Protein AF-A0A5U0Q504-F1 (afdb_monomer_lite)

Secondary structure (DSSP, 8-state):
--------------------------HHHHHH-TTTHHHHHHHHTT----THHHH--EEPPPEEEEETTEEEEE--EE-TT---

pLDDT: mean 85.58, std 17.18, range [42.12, 98.38]

Structure (mmCIF, N/CA/C/O backbone):
data_AF-A0A5U0Q504-F1
#
_entry.id   AF-A0A5U0Q504-F1
#
loop_
_atom_site.group_PDB
_atom_site.id
_atom_site.type_symbol
_atom_site.label_atom_id
_atom_site.label_alt_id
_atom_site.label_comp_id
_atom_site.label_asym_id
_atom_site.label_entity_id
_atom_site.label_seq_id
_atom_site.pdbx_PDB_ins_code
_atom_site.Cartn_x
_atom_site.Cartn_y
_atom_site.Cartn_z
_atom_site.occupancy
_atom_site.B_iso_or_equiv
_atom_site.auth_seq_id
_atom_site.auth_comp_id
_atom_site.auth_asym_id
_atom_site.auth_atom_id
_atom_site.pdbx_PDB_model_num
ATOM 1 N N . MET A 1 1 ? -57.144 47.457 -17.592 1.00 42.12 1 MET A N 1
ATOM 2 C CA . MET A 1 1 ? -55.928 48.155 -18.084 1.00 42.12 1 MET A CA 1
ATOM 3 C C . MET A 1 1 ? -55.156 48.580 -16.839 1.00 42.12 1 MET A C 1
ATOM 5 O O . MET A 1 1 ? -55.766 49.228 -16.014 1.00 42.12 1 MET A O 1
ATOM 9 N N . LYS A 1 2 ? -53.916 48.194 -16.537 1.00 43.03 2 LYS A N 1
ATOM 10 C CA . LYS A 1 2 ? -52.728 47.907 -17.346 1.00 43.03 2 LYS A CA 1
ATOM 11 C C . LYS A 1 2 ? -51.969 46.722 -16.730 1.00 43.03 2 LYS A C 1
ATOM 13 O O . LYS A 1 2 ? -51.998 46.511 -15.524 1.00 43.03 2 LYS A O 1
ATOM 18 N N . ARG A 1 3 ? -51.343 45.946 -17.610 1.00 53.88 3 ARG A N 1
ATOM 19 C CA . ARG A 1 3 ? -50.511 44.777 -17.329 1.00 53.88 3 ARG A CA 1
ATOM 20 C C . ARG A 1 3 ? -49.119 45.243 -16.915 1.00 53.88 3 ARG A C 1
ATOM 22 O O . ARG A 1 3 ? -48.511 45.985 -17.678 1.00 53.88 3 ARG A O 1
ATOM 29 N N . THR A 1 4 ? -48.591 44.732 -15.815 1.00 54.09 4 THR A N 1
ATOM 30 C CA . THR A 1 4 ? -47.140 44.658 -15.597 1.00 54.09 4 THR A CA 1
ATOM 31 C C . THR A 1 4 ? -46.852 43.334 -14.913 1.00 54.09 4 THR A C 1
ATOM 33 O O . THR A 1 4 ? -47.028 43.182 -13.708 1.00 54.09 4 THR A O 1
ATOM 36 N N . LEU A 1 5 ? -46.514 42.347 -15.741 1.00 56.59 5 LEU A N 1
ATOM 37 C CA . LEU A 1 5 ? -46.100 41.013 -15.339 1.00 56.59 5 LEU A CA 1
ATOM 38 C C . LEU A 1 5 ? -44.584 41.084 -15.120 1.00 56.59 5 LEU A C 1
ATOM 40 O O . LEU A 1 5 ? -43.821 41.131 -16.083 1.00 56.59 5 LEU A O 1
ATOM 44 N N . THR A 1 6 ? -44.148 41.184 -13.869 1.00 57.97 6 THR A N 1
ATOM 45 C CA . THR A 1 6 ? -42.722 41.182 -13.525 1.00 57.97 6 THR A CA 1
ATOM 46 C C . THR A 1 6 ? -42.212 39.747 -13.629 1.00 57.97 6 THR A C 1
ATOM 48 O O . THR A 1 6 ? -42.389 38.948 -12.713 1.00 57.97 6 THR A O 1
ATOM 51 N N . ALA A 1 7 ? -41.631 39.390 -14.775 1.00 58.19 7 ALA A N 1
ATOM 52 C CA . ALA A 1 7 ? -40.960 38.110 -14.962 1.00 58.19 7 ALA A CA 1
ATOM 53 C C . ALA A 1 7 ? -39.616 38.138 -14.220 1.00 58.19 7 ALA A C 1
ATOM 55 O O . ALA A 1 7 ? -38.615 38.637 -14.733 1.00 58.19 7 ALA A O 1
ATOM 56 N N . LEU A 1 8 ? -39.607 37.632 -12.987 1.00 59.28 8 LEU A N 1
ATOM 57 C CA . LEU A 1 8 ? -38.388 37.382 -12.228 1.00 59.28 8 LEU A CA 1
ATOM 58 C C . LEU A 1 8 ? -37.705 36.144 -12.837 1.00 59.28 8 LEU A C 1
ATOM 60 O O . LEU A 1 8 ? -38.017 35.008 -12.485 1.00 59.28 8 LEU A O 1
ATOM 64 N N . PHE A 1 9 ? -36.815 36.360 -13.806 1.00 59.00 9 PHE A N 1
ATOM 65 C CA . PHE A 1 9 ? -35.912 35.327 -14.313 1.00 59.00 9 PHE A CA 1
ATOM 66 C C . PHE A 1 9 ? -34.914 34.973 -13.203 1.00 59.00 9 PHE A C 1
ATOM 68 O O . PHE A 1 9 ? -33.886 35.625 -13.034 1.00 59.00 9 PHE A O 1
ATOM 75 N N . PHE A 1 10 ? -35.247 33.959 -12.405 1.00 60.03 10 PHE A N 1
ATOM 76 C CA . PHE A 1 10 ? -34.316 33.354 -11.463 1.00 60.03 10 PHE A CA 1
ATOM 77 C C . PHE A 1 10 ? -33.370 32.459 -12.268 1.00 60.03 10 PHE A C 1
ATOM 79 O O . PHE A 1 10 ? -33.670 31.300 -12.551 1.00 60.03 10 PHE A O 1
ATOM 86 N N . SER A 1 11 ? -32.262 33.038 -12.727 1.00 61.59 11 SER A N 1
ATOM 87 C CA . SER A 1 11 ? -31.178 32.310 -13.380 1.00 61.59 11 SER A CA 1
ATOM 88 C C . SER A 1 11 ? -30.640 31.261 -12.410 1.00 61.59 11 SER A C 1
ATOM 90 O O . SER A 1 11 ? -29.937 31.584 -11.453 1.00 61.59 11 SER A O 1
ATOM 92 N N . LEU A 1 12 ? -31.007 30.001 -12.640 1.00 63.91 12 LEU A N 1
ATOM 93 C CA . LEU A 1 12 ? -30.502 28.846 -11.910 1.00 63.91 12 LEU A CA 1
ATOM 94 C C . LEU A 1 12 ? -29.056 28.588 -12.359 1.00 63.91 12 LEU A C 1
ATOM 96 O O . LEU A 1 12 ? -28.791 27.749 -13.216 1.00 63.91 12 LEU A O 1
ATOM 100 N N . SER A 1 13 ? -28.120 29.374 -11.829 1.00 63.91 13 SER A N 1
ATOM 101 C CA . SER A 1 13 ? -26.687 29.160 -12.016 1.00 63.91 13 SER A CA 1
ATOM 102 C C . SER A 1 13 ? -26.318 27.818 -11.388 1.00 63.91 13 SER A C 1
ATOM 104 O O . SER A 1 13 ? -26.474 27.625 -10.183 1.00 63.91 13 SER A O 1
ATOM 106 N N . GLY A 1 14 ? -25.903 26.876 -12.237 1.00 61.06 14 GLY A N 1
ATOM 107 C CA . GLY A 1 14 ? -25.660 25.484 -11.882 1.00 61.06 14 GLY A CA 1
ATOM 108 C C . GLY A 1 14 ? -24.710 25.319 -10.698 1.00 61.06 14 GLY A C 1
ATOM 109 O O . GLY A 1 14 ? -23.678 25.983 -10.606 1.00 61.06 14 GLY A O 1
ATOM 110 N N . LEU A 1 15 ? -25.060 24.392 -9.807 1.00 63.00 15 LEU A N 1
ATOM 111 C CA . LEU A 1 15 ? -24.160 23.866 -8.789 1.00 63.00 15 LEU A CA 1
ATOM 112 C C . LEU A 1 15 ? -22.982 23.204 -9.514 1.00 63.00 15 LEU A C 1
ATOM 114 O O . LEU A 1 15 ? -23.097 22.081 -10.001 1.00 63.00 15 LEU A O 1
ATOM 118 N N . ALA A 1 16 ? -21.860 23.911 -9.628 1.00 63.16 16 ALA A N 1
ATOM 119 C CA . ALA A 1 16 ? -20.608 23.312 -10.054 1.00 63.16 16 ALA A CA 1
ATOM 120 C C . ALA A 1 16 ? -20.167 22.341 -8.951 1.00 63.16 16 ALA A C 1
ATOM 122 O O . ALA A 1 16 ? -19.592 22.747 -7.943 1.00 63.16 16 ALA A O 1
ATOM 123 N N . THR A 1 17 ? -20.482 21.056 -9.106 1.00 65.12 17 THR A N 1
ATOM 124 C CA . THR A 1 17 ? -19.895 20.008 -8.274 1.00 65.12 17 THR A CA 1
ATOM 125 C C . THR A 1 17 ? -18.420 19.921 -8.641 1.00 65.12 17 THR A C 1
ATOM 127 O O . THR A 1 17 ? -18.061 19.334 -9.663 1.00 65.12 17 THR A O 1
ATOM 130 N N . SER A 1 18 ? -17.555 20.540 -7.842 1.00 61.84 18 SER A N 1
ATOM 131 C CA . SER A 1 18 ? -16.123 20.296 -7.916 1.00 61.84 18 SER A CA 1
ATOM 132 C C . SER A 1 18 ? -15.877 18.830 -7.562 1.00 61.84 18 SER A C 1
ATOM 134 O O . SER A 1 18 ? -15.973 18.415 -6.408 1.00 61.84 18 SER A O 1
ATOM 136 N N . ALA A 1 19 ? -15.588 18.020 -8.578 1.00 63.53 19 ALA A N 1
ATOM 137 C CA . ALA A 1 19 ? -15.022 16.698 -8.378 1.00 63.53 19 ALA A CA 1
ATOM 138 C C . ALA A 1 19 ? -13.575 16.891 -7.913 1.00 63.53 19 ALA A C 1
ATOM 140 O O . ALA A 1 19 ? -12.648 16.952 -8.717 1.00 63.53 19 ALA A O 1
ATOM 141 N N . TYR A 1 20 ? -13.380 17.066 -6.608 1.00 54.16 20 TYR A N 1
ATOM 142 C CA . TYR A 1 20 ? -12.050 16.957 -6.032 1.00 54.16 20 TYR A CA 1
ATOM 143 C C . TYR A 1 20 ? -11.612 15.507 -6.207 1.00 54.16 20 TYR A C 1
ATOM 145 O O . TYR A 1 20 ? -12.224 14.603 -5.634 1.00 54.16 20 TYR A O 1
ATOM 153 N N . ALA A 1 21 ? -10.565 15.286 -7.003 1.00 57.69 21 ALA A N 1
ATOM 154 C CA . ALA A 1 21 ? -9.778 14.073 -6.892 1.00 57.69 21 ALA A CA 1
ATOM 155 C C . ALA A 1 21 ? -9.262 14.049 -5.450 1.00 57.69 21 ALA A C 1
ATOM 157 O O . ALA A 1 21 ? -8.365 14.810 -5.087 1.00 57.69 21 ALA A O 1
ATOM 158 N N . GLN A 1 22 ? -9.936 13.277 -4.595 1.00 55.97 22 GLN A N 1
ATOM 159 C CA . GLN A 1 22 ? -9.435 12.979 -3.262 1.00 55.97 22 GLN A CA 1
ATOM 160 C C . GLN A 1 22 ? -8.027 12.439 -3.450 1.00 55.97 22 GLN A C 1
ATOM 162 O O . GLN A 1 22 ? -7.783 11.707 -4.407 1.00 55.97 22 GLN A O 1
ATOM 167 N N . ASP A 1 23 ? -7.115 12.844 -2.577 1.00 64.31 23 ASP A N 1
ATOM 168 C CA . ASP A 1 23 ? -5.733 12.401 -2.611 1.00 64.31 23 ASP A CA 1
ATOM 169 C C . ASP A 1 23 ? -5.724 10.878 -2.405 1.00 64.31 23 ASP A C 1
ATOM 171 O O . ASP A 1 23 ? -5.755 10.378 -1.281 1.00 64.31 23 ASP A O 1
ATOM 175 N N . GLU A 1 24 ? -5.843 10.132 -3.504 1.00 80.56 24 GLU A N 1
ATOM 176 C CA . GLU A 1 24 ? -6.280 8.743 -3.446 1.00 80.56 24 GLU A CA 1
ATOM 177 C C . GLU A 1 24 ? -5.167 7.912 -2.822 1.00 80.56 24 GLU A C 1
ATOM 179 O O . GLU A 1 24 ? -3.986 8.084 -3.150 1.00 80.56 24 GLU A O 1
ATOM 184 N N . LEU A 1 25 ? -5.529 7.070 -1.853 1.00 93.00 25 LEU A N 1
ATOM 185 C CA . LEU A 1 25 ? -4.579 6.183 -1.207 1.00 93.00 25 LEU A CA 1
ATOM 186 C C . LEU A 1 25 ? -4.167 5.105 -2.207 1.00 93.00 25 LEU A C 1
ATOM 188 O O . LEU A 1 25 ? -5.018 4.419 -2.762 1.00 93.00 25 LEU A O 1
ATOM 192 N N . THR A 1 26 ? -2.865 4.931 -2.394 1.00 96.06 26 THR A N 1
ATOM 193 C CA . THR A 1 26 ? -2.290 3.910 -3.273 1.00 96.06 26 THR A CA 1
ATOM 194 C C . THR A 1 26 ? -1.348 3.008 -2.485 1.00 96.06 26 THR A C 1
ATOM 196 O O . THR A 1 26 ? -0.934 3.329 -1.365 1.00 96.06 26 THR A O 1
ATOM 199 N N . ILE A 1 27 ? -0.980 1.869 -3.073 1.00 97.31 27 ILE A N 1
ATOM 200 C CA . ILE A 1 27 ? -0.035 0.928 -2.454 1.00 97.31 27 ILE A CA 1
ATOM 201 C C . ILE A 1 27 ? 1.334 1.598 -2.243 1.00 97.31 27 ILE A C 1
ATOM 203 O O . ILE A 1 27 ? 1.926 1.469 -1.171 1.00 97.31 27 ILE A O 1
ATOM 207 N N . SER A 1 28 ? 1.810 2.382 -3.216 1.00 97.12 28 SER A N 1
ATOM 208 C CA . SER A 1 28 ? 3.079 3.113 -3.102 1.00 97.12 28 SER A CA 1
ATOM 209 C C . SER A 1 28 ? 3.043 4.181 -2.005 1.00 97.12 28 SER A C 1
ATOM 211 O O . SER A 1 28 ? 4.011 4.318 -1.256 1.00 97.12 28 SER A O 1
ATOM 213 N N . LYS A 1 29 ? 1.912 4.881 -1.826 1.00 96.56 29 LYS A N 1
ATOM 214 C CA . LYS A 1 29 ? 1.724 5.839 -0.723 1.00 96.56 29 LYS A CA 1
ATOM 215 C C . LYS A 1 29 ? 1.777 5.162 0.651 1.00 96.56 29 LYS A C 1
ATOM 217 O O . LYS A 1 29 ? 2.373 5.730 1.563 1.00 96.56 29 LYS A O 1
ATOM 222 N N . LEU A 1 30 ? 1.240 3.946 0.802 1.00 97.38 30 LEU A N 1
ATOM 223 C CA . LEU A 1 30 ? 1.381 3.163 2.042 1.00 97.38 30 LEU A CA 1
ATOM 224 C C . LEU A 1 30 ? 2.839 2.774 2.331 1.00 97.38 30 LEU A C 1
ATOM 226 O O . LEU A 1 30 ? 3.255 2.728 3.486 1.00 97.38 30 LEU A O 1
ATOM 230 N N . ALA A 1 31 ? 3.633 2.511 1.292 1.00 97.19 31 ALA A N 1
ATOM 231 C CA . ALA A 1 31 ? 5.027 2.104 1.448 1.00 97.19 31 ALA A CA 1
ATOM 232 C C . ALA A 1 31 ? 5.947 3.228 1.957 1.00 97.19 31 ALA A C 1
ATOM 234 O O . ALA A 1 31 ? 6.989 2.949 2.555 1.00 97.19 31 ALA A O 1
ATOM 235 N N . VAL A 1 32 ? 5.589 4.493 1.716 1.00 95.62 32 VAL A N 1
ATOM 236 C CA . VAL A 1 32 ? 6.405 5.662 2.093 1.00 95.62 32 VAL A CA 1
ATOM 237 C C . VAL A 1 32 ? 5.754 6.554 3.149 1.00 95.62 32 VAL A C 1
ATOM 239 O O . VAL A 1 32 ? 6.435 7.410 3.711 1.00 95.62 32 VAL A O 1
ATOM 242 N N . GLY A 1 33 ? 4.465 6.357 3.435 1.00 96.50 33 GLY A N 1
ATOM 243 C CA . GLY A 1 33 ? 3.709 7.154 4.393 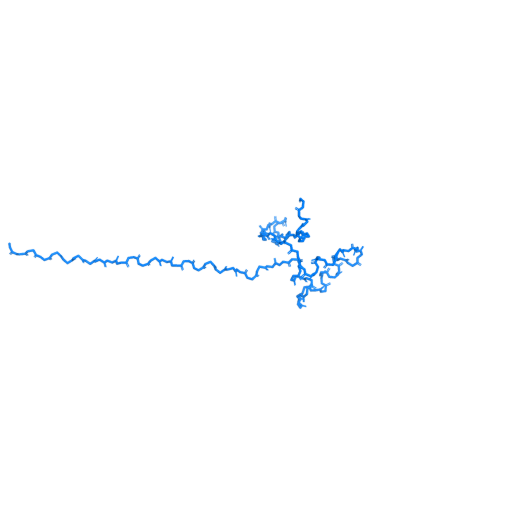1.00 96.50 33 GLY A CA 1
ATOM 244 C C . GLY A 1 33 ? 4.269 7.040 5.809 1.00 96.50 33 GLY A C 1
ATOM 245 O O . GLY A 1 33 ? 4.586 5.947 6.278 1.00 96.50 33 GLY A O 1
ATOM 246 N N . GLN A 1 34 ? 4.365 8.175 6.504 1.00 97.00 34 GLN A N 1
ATOM 247 C CA . GLN A 1 34 ? 4.974 8.257 7.835 1.00 97.00 34 GLN A CA 1
ATOM 248 C C . GLN A 1 34 ? 4.327 7.292 8.842 1.00 97.00 34 GLN A C 1
ATOM 250 O O . GLN A 1 34 ? 5.041 6.629 9.590 1.00 97.00 34 GLN A O 1
ATOM 255 N N . ASP A 1 35 ? 3.001 7.149 8.779 1.00 96.75 35 ASP A N 1
ATOM 256 C CA . ASP A 1 35 ? 2.217 6.329 9.711 1.00 96.75 35 ASP A CA 1
ATOM 257 C C . ASP A 1 35 ? 1.967 4.891 9.221 1.00 96.75 35 ASP A C 1
ATOM 259 O O . ASP A 1 35 ? 1.318 4.112 9.911 1.00 96.75 35 ASP A O 1
ATOM 263 N N . THR A 1 36 ? 2.411 4.538 8.009 1.00 97.69 36 THR A N 1
ATOM 264 C CA . THR A 1 36 ? 2.038 3.265 7.349 1.00 97.69 36 THR A CA 1
ATOM 265 C C . THR A 1 36 ? 3.225 2.457 6.839 1.00 97.69 36 THR A C 1
ATOM 267 O O . THR A 1 36 ? 3.121 1.238 6.685 1.00 97.69 36 THR A O 1
ATOM 270 N N . LYS A 1 37 ? 4.383 3.095 6.640 1.00 97.69 37 LYS A N 1
ATOM 271 C CA . LYS A 1 37 ? 5.598 2.457 6.127 1.00 97.69 37 LYS A CA 1
ATOM 272 C C . LYS A 1 37 ? 6.043 1.257 6.962 1.00 97.69 37 LYS A C 1
ATOM 274 O O . LYS A 1 37 ? 6.470 0.255 6.391 1.00 97.69 37 LYS A O 1
ATOM 279 N N . ALA A 1 38 ? 5.966 1.332 8.292 1.00 98.25 38 ALA A N 1
ATOM 280 C CA . ALA A 1 38 ? 6.421 0.240 9.153 1.00 98.25 38 ALA A CA 1
ATOM 281 C C . ALA A 1 38 ? 5.535 -1.010 8.998 1.00 98.25 38 ALA A C 1
ATOM 283 O O . ALA A 1 38 ? 6.030 -2.134 8.928 1.00 98.25 38 ALA A O 1
ATOM 284 N N . GLU A 1 39 ? 4.223 -0.824 8.894 1.00 98.38 39 GLU A N 1
ATOM 285 C CA . GLU A 1 39 ? 3.224 -1.874 8.695 1.00 98.38 39 GLU A CA 1
ATOM 286 C C . GLU A 1 39 ? 3.337 -2.470 7.294 1.00 98.38 39 GLU A C 1
ATOM 288 O O . GLU A 1 39 ? 3.316 -3.693 7.145 1.00 98.38 39 GLU A O 1
ATOM 293 N N . PHE A 1 40 ? 3.548 -1.625 6.281 1.00 98.00 40 PHE A N 1
ATOM 294 C CA . PHE A 1 40 ? 3.827 -2.071 4.921 1.00 98.00 40 PHE A CA 1
ATOM 295 C C . PHE A 1 40 ? 5.083 -2.953 4.875 1.00 98.00 40 PHE A C 1
ATOM 297 O O . PHE A 1 40 ? 5.049 -4.052 4.327 1.00 98.00 40 PHE A O 1
ATOM 304 N N . GLN A 1 41 ? 6.171 -2.530 5.526 1.00 97.12 41 GLN A N 1
ATOM 305 C CA . GLN A 1 41 ? 7.402 -3.320 5.611 1.00 97.12 41 GLN A CA 1
ATOM 306 C C . GLN A 1 41 ? 7.187 -4.672 6.300 1.00 97.12 41 GLN A C 1
ATOM 308 O O . GLN A 1 41 ? 7.712 -5.677 5.826 1.00 97.12 41 GLN A O 1
ATOM 313 N N . LYS A 1 42 ? 6.390 -4.733 7.378 1.00 98.12 42 LYS A N 1
ATOM 314 C CA . LYS A 1 42 ? 6.034 -6.004 8.038 1.00 98.12 42 LYS A CA 1
ATOM 315 C C . LYS A 1 42 ? 5.258 -6.928 7.097 1.00 98.12 42 LYS A C 1
ATOM 317 O O . LYS A 1 42 ? 5.547 -8.120 7.049 1.00 98.12 42 LYS A O 1
ATOM 322 N N . MET A 1 43 ? 4.304 -6.384 6.337 1.00 97.38 43 MET A N 1
ATOM 323 C CA . MET A 1 43 ? 3.502 -7.137 5.365 1.00 97.38 43 MET A CA 1
ATOM 324 C C . MET A 1 43 ? 4.372 -7.771 4.270 1.00 97.38 43 MET A C 1
ATOM 326 O O . MET A 1 43 ? 4.097 -8.890 3.839 1.00 97.38 43 MET A O 1
ATOM 330 N N . THR A 1 44 ? 5.430 -7.084 3.832 1.00 96.75 44 THR A N 1
ATOM 331 C CA . THR A 1 44 ? 6.254 -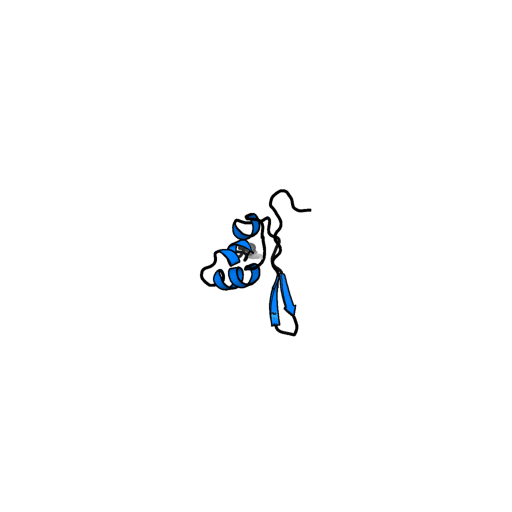7.507 2.688 1.00 96.75 44 THR A CA 1
ATOM 332 C C . THR A 1 44 ? 7.612 -8.098 3.068 1.00 96.75 44 THR A C 1
ATOM 334 O O . THR A 1 44 ? 8.380 -8.439 2.174 1.00 96.75 44 THR A O 1
ATOM 337 N N . ALA A 1 45 ? 7.935 -8.224 4.360 1.00 95.00 45 ALA A N 1
ATOM 338 C CA . ALA A 1 45 ? 9.293 -8.494 4.856 1.00 95.00 45 ALA A CA 1
ATOM 339 C C . ALA A 1 45 ? 9.982 -9.724 4.236 1.00 95.00 45 ALA A C 1
ATOM 341 O O . ALA A 1 45 ? 11.194 -9.723 4.054 1.00 95.00 45 ALA A O 1
ATOM 342 N N . ASN A 1 46 ? 9.211 -10.756 3.893 1.00 95.00 46 ASN A N 1
ATOM 343 C CA . ASN A 1 46 ? 9.724 -12.020 3.355 1.00 95.00 46 ASN A CA 1
ATOM 344 C C . ASN A 1 46 ? 9.377 -12.222 1.871 1.00 95.00 46 ASN A C 1
ATOM 346 O O . ASN A 1 46 ? 9.363 -13.351 1.387 1.00 95.00 46 ASN A O 1
ATOM 350 N N . GLN A 1 47 ? 9.047 -11.143 1.159 1.00 95.25 47 GLN A N 1
ATOM 351 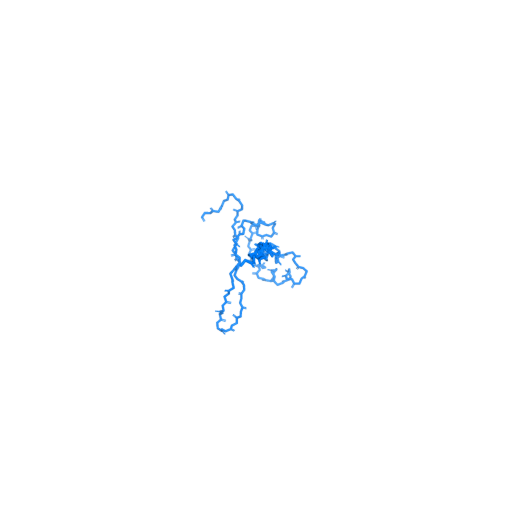C CA . GLN A 1 47 ? 8.649 -11.179 -0.244 1.00 95.25 47 GLN A CA 1
ATOM 352 C C . GLN A 1 47 ? 9.697 -10.485 -1.117 1.00 95.25 47 GLN A C 1
ATOM 354 O O . GLN A 1 47 ? 10.098 -9.354 -0.845 1.00 95.25 47 GLN A O 1
ATOM 359 N N . HIS A 1 48 ? 10.095 -11.128 -2.216 1.00 94.06 48 HIS A N 1
ATOM 360 C CA . HIS A 1 48 ? 10.928 -10.499 -3.246 1.00 94.06 48 HIS A CA 1
ATOM 361 C C . HIS A 1 48 ? 10.048 -9.690 -4.200 1.00 94.06 48 HIS A C 1
ATOM 363 O O . HIS A 1 48 ? 9.758 -10.104 -5.321 1.00 94.06 48 HIS A O 1
ATOM 369 N N . LEU A 1 49 ? 9.567 -8.549 -3.713 1.00 95.94 49 LEU A N 1
ATOM 370 C CA . LEU A 1 49 ? 8.673 -7.681 -4.467 1.00 95.94 49 LEU A CA 1
ATOM 371 C C . LEU A 1 49 ? 9.436 -6.838 -5.501 1.00 95.94 49 LEU A C 1
ATOM 373 O O . LEU A 1 49 ? 10.477 -6.264 -5.174 1.00 95.94 49 LEU A O 1
ATOM 377 N N . PRO A 1 50 ? 8.921 -6.712 -6.738 1.00 96.81 50 PRO A N 1
ATOM 378 C CA . PRO A 1 50 ? 9.458 -5.772 -7.711 1.00 96.81 50 PRO A CA 1
ATOM 379 C C . PRO A 1 50 ? 9.450 -4.326 -7.204 1.00 96.81 50 PRO A C 1
ATOM 381 O O . PRO A 1 50 ? 8.524 -3.890 -6.521 1.00 96.81 50 PRO A O 1
ATOM 384 N N . LEU A 1 51 ? 10.445 -3.549 -7.633 1.00 96.19 51 LEU A N 1
ATOM 385 C CA . LEU A 1 51 ? 10.648 -2.168 -7.189 1.00 96.19 51 LEU A CA 1
ATOM 386 C C . LEU A 1 51 ? 9.458 -1.234 -7.493 1.00 96.19 51 LEU A C 1
ATOM 388 O O . LEU A 1 51 ? 9.188 -0.308 -6.728 1.00 96.19 51 LEU A O 1
ATOM 392 N N . TRP A 1 52 ? 8.710 -1.501 -8.571 1.00 97.25 52 TRP A N 1
ATOM 393 C CA . TRP A 1 52 ? 7.553 -0.689 -8.966 1.00 97.25 52 TRP A CA 1
ATOM 394 C C . TRP A 1 52 ? 6.451 -0.654 -7.894 1.00 97.25 52 TRP A C 1
ATOM 396 O O . TRP A 1 52 ? 5.717 0.325 -7.818 1.00 97.25 52 TRP A O 1
ATOM 406 N N . ILE A 1 53 ? 6.374 -1.657 -7.009 1.00 96.75 53 ILE A N 1
ATOM 407 C CA . ILE A 1 53 ? 5.358 -1.709 -5.945 1.00 96.75 53 ILE A CA 1
ATOM 408 C C . ILE A 1 53 ? 5.499 -0.530 -4.971 1.00 96.75 53 ILE A C 1
ATOM 410 O O . ILE A 1 53 ? 4.494 0.016 -4.518 1.00 96.75 53 ILE A O 1
ATOM 414 N N . THR A 1 54 ? 6.727 -0.108 -4.655 1.00 96.19 54 THR A N 1
ATOM 415 C CA . THR A 1 54 ? 6.969 1.022 -3.742 1.00 96.19 54 THR A CA 1
ATOM 416 C C . THR A 1 54 ? 7.226 2.335 -4.474 1.00 96.19 54 THR A C 1
ATOM 418 O O . THR A 1 54 ? 6.962 3.395 -3.914 1.00 96.19 54 THR A O 1
ATOM 421 N N . GLN A 1 55 ? 7.701 2.287 -5.722 1.00 95.81 55 GLN A N 1
ATOM 422 C CA . GLN A 1 55 ? 7.948 3.484 -6.535 1.00 95.81 55 GLN A CA 1
ATOM 423 C C . GLN A 1 55 ? 6.689 4.051 -7.202 1.00 95.81 55 GLN A C 1
ATOM 425 O O . GLN A 1 55 ? 6.671 5.230 -7.546 1.00 95.81 55 GLN A O 1
ATOM 430 N N . GLY A 1 56 ? 5.643 3.238 -7.358 1.00 95.69 56 GLY A N 1
ATOM 431 C CA . GLY A 1 56 ? 4.401 3.622 -8.021 1.00 95.69 56 GLY A CA 1
ATOM 432 C C . GLY A 1 56 ? 4.057 2.666 -9.155 1.00 95.69 56 GLY A C 1
ATOM 433 O O . GLY A 1 56 ? 4.871 2.421 -10.048 1.00 95.69 56 GLY A O 1
ATOM 434 N N . GLY A 1 57 ? 2.836 2.138 -9.107 1.00 95.62 57 GLY A N 1
ATOM 435 C CA . GLY A 1 57 ? 2.246 1.356 -10.183 1.00 95.62 57 GLY A CA 1
ATOM 436 C C . GLY A 1 57 ? 1.175 2.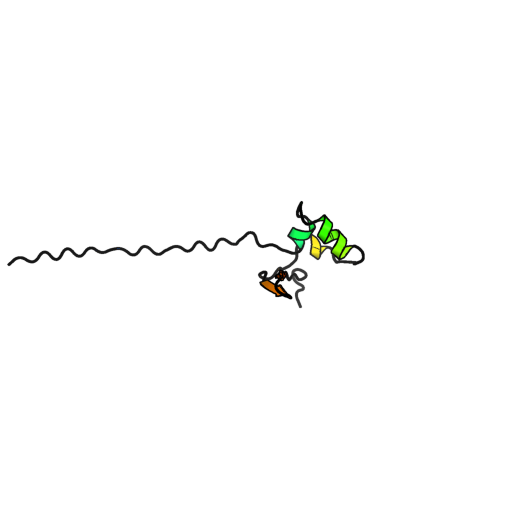140 -10.938 1.00 95.62 57 GLY A C 1
ATOM 437 O O . GLY A 1 57 ? 0.963 3.331 -10.713 1.00 95.62 57 GLY A O 1
ATOM 438 N N . THR A 1 58 ? 0.494 1.457 -11.850 1.00 96.19 58 THR A N 1
ATOM 439 C CA . THR A 1 58 ? -0.780 1.923 -12.397 1.00 96.19 58 THR A CA 1
ATOM 440 C C . THR A 1 58 ? -1.883 1.452 -11.457 1.00 96.19 58 THR A C 1
ATOM 442 O O . THR A 1 58 ? -2.185 0.261 -11.395 1.00 96.19 58 THR A O 1
ATOM 445 N N . ASP A 1 59 ? -2.434 2.384 -10.685 1.00 95.25 59 ASP A N 1
ATOM 446 C CA . ASP A 1 59 ? -3.454 2.108 -9.675 1.00 95.25 59 ASP A CA 1
ATOM 447 C C . ASP A 1 59 ? -4.870 2.191 -10.264 1.00 95.25 59 ASP A C 1
ATOM 449 O O . ASP A 1 59 ? -5.144 2.990 -11.163 1.00 95.25 59 ASP A O 1
ATOM 453 N N . SER A 1 60 ? -5.789 1.381 -9.737 1.00 93.00 60 SER A N 1
ATOM 454 C CA . SER A 1 60 ? -7.226 1.555 -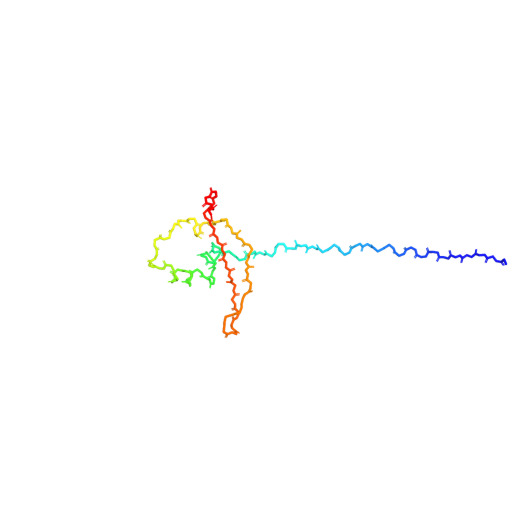9.970 1.00 93.00 60 SER A CA 1
ATOM 455 C C . SER A 1 60 ? -7.874 2.333 -8.829 1.00 93.00 60 SER A C 1
ATOM 457 O O . SER A 1 60 ? -7.314 2.434 -7.738 1.00 93.00 60 SER A O 1
ATOM 459 N N . GLN A 1 61 ? -9.114 2.780 -9.040 1.00 92.00 61 GLN A N 1
ATOM 460 C CA . GLN A 1 61 ? -9.903 3.363 -7.961 1.00 92.00 61 GLN A CA 1
ATOM 461 C C . GLN A 1 61 ? -10.035 2.382 -6.783 1.00 92.00 61 GLN A C 1
ATOM 463 O O . GLN A 1 61 ? -10.378 1.208 -6.955 1.00 92.00 61 GLN A O 1
ATOM 468 N N . SER A 1 62 ? -9.766 2.884 -5.586 1.00 93.38 62 SER A N 1
ATOM 469 C CA . SER A 1 62 ? -9.874 2.175 -4.319 1.00 93.38 62 SER A CA 1
ATOM 470 C C . SER A 1 62 ? -11.325 1.813 -3.988 1.00 93.38 62 SER A C 1
ATOM 472 O O . SER A 1 62 ? -12.263 2.574 -4.238 1.00 93.38 62 SER A O 1
ATOM 474 N N . GLN A 1 63 ? -11.527 0.638 -3.389 1.00 94.31 63 GLN A N 1
ATOM 475 C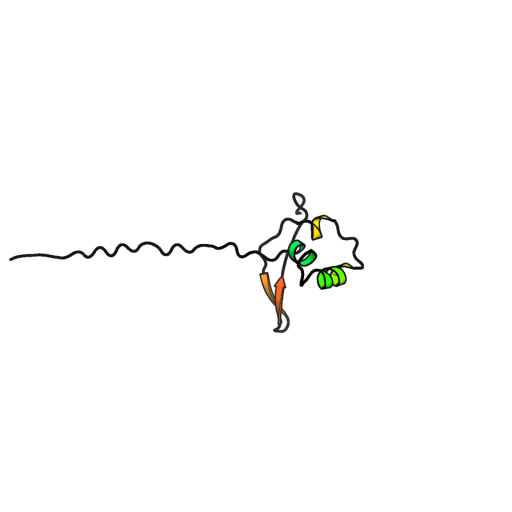 CA . GLN A 1 63 ? -12.859 0.137 -3.047 1.00 94.31 63 GLN A CA 1
ATOM 476 C C . GLN A 1 63 ? -13.033 0.015 -1.538 1.00 94.31 63 GLN A C 1
ATOM 478 O O . GLN A 1 63 ? -12.219 -0.600 -0.851 1.00 94.31 63 GLN A O 1
ATOM 483 N N . LYS A 1 64 ? -14.124 0.567 -1.005 1.00 95.75 64 LYS A N 1
ATOM 484 C CA . LYS A 1 64 ? -14.506 0.377 0.400 1.00 95.75 64 LYS A CA 1
ATOM 485 C C . LYS A 1 64 ? -15.306 -0.911 0.533 1.00 95.75 64 LYS A C 1
ATOM 487 O O . LYS A 1 64 ? -16.331 -1.065 -0.125 1.00 95.75 64 LYS A O 1
ATOM 492 N N . VAL A 1 65 ? -14.868 -1.806 1.410 1.00 96.44 65 VAL A N 1
ATOM 493 C CA . VAL A 1 65 ? -15.539 -3.088 1.671 1.00 96.44 65 VAL A CA 1
ATOM 494 C C . VAL A 1 65 ? -15.706 -3.311 3.172 1.00 96.44 65 VAL A C 1
ATOM 496 O O . VAL A 1 65 ? -15.013 -2.697 3.982 1.00 96.44 65 VAL A O 1
ATOM 499 N N . SER A 1 66 ? -16.626 -4.197 3.556 1.00 97.94 66 SER A N 1
ATOM 500 C CA . SER A 1 66 ? -16.782 -4.651 4.940 1.00 97.94 66 SER A CA 1
ATOM 501 C C . SER A 1 66 ? -16.558 -6.155 5.008 1.00 97.94 66 SER A C 1
ATOM 503 O O . SER A 1 66 ? -17.222 -6.911 4.301 1.00 97.94 66 SER A O 1
ATOM 505 N N . ILE A 1 67 ? -15.622 -6.592 5.850 1.00 96.75 67 ILE A N 1
ATOM 506 C CA . ILE A 1 67 ? -15.303 -8.008 6.062 1.00 96.75 67 ILE A CA 1
ATOM 507 C C . ILE A 1 67 ? -15.562 -8.314 7.535 1.00 96.75 67 ILE A C 1
ATOM 509 O O . ILE A 1 67 ? -14.953 -7.704 8.412 1.00 96.75 67 ILE A O 1
ATOM 513 N N . ALA A 1 68 ? -16.503 -9.223 7.813 1.00 97.25 68 ALA A N 1
ATOM 514 C CA . ALA A 1 68 ? -16.948 -9.553 9.173 1.00 97.25 68 ALA A CA 1
ATOM 515 C C . ALA A 1 68 ? -17.330 -8.311 10.014 1.00 97.25 68 ALA A C 1
ATOM 517 O O . ALA A 1 68 ? -17.008 -8.213 11.197 1.00 97.25 68 ALA A O 1
ATOM 518 N N . GLY A 1 69 ? -17.981 -7.329 9.379 1.00 97.56 69 GLY A N 1
ATOM 519 C CA . GLY A 1 69 ? -18.402 -6.080 10.020 1.00 97.56 69 GLY A CA 1
ATOM 520 C C . GLY A 1 69 ? -17.291 -5.043 10.215 1.00 97.56 69 GLY A C 1
ATOM 521 O O . GLY A 1 69 ? -17.561 -3.974 10.759 1.00 97.56 69 GLY A O 1
ATOM 522 N N . LYS A 1 70 ? -16.056 -5.317 9.775 1.00 98.00 70 LYS A N 1
ATOM 523 C CA . LYS A 1 70 ? -14.934 -4.374 9.855 1.00 98.00 70 LYS A CA 1
ATOM 524 C C . LYS A 1 70 ? -14.712 -3.678 8.510 1.00 98.00 70 LYS A C 1
ATOM 526 O O . LYS A 1 70 ? -14.676 -4.365 7.488 1.00 98.00 70 LYS A O 1
ATOM 531 N N . PRO A 1 71 ? -14.553 -2.344 8.487 1.00 97.00 71 PRO A N 1
ATOM 532 C CA . PRO A 1 71 ? -14.311 -1.607 7.255 1.00 97.00 71 PRO A CA 1
ATOM 533 C C . PRO A 1 71 ? -12.868 -1.790 6.772 1.00 97.00 71 PRO A C 1
ATOM 535 O O . PRO A 1 71 ? -11.928 -1.717 7.562 1.00 97.00 71 PRO A O 1
ATOM 538 N N . TYR A 1 72 ? -12.702 -1.960 5.463 1.00 97.06 72 TYR A N 1
ATOM 539 C CA . TYR A 1 72 ? -11.411 -2.021 4.784 1.00 97.06 72 TYR A CA 1
ATOM 540 C C . TYR A 1 72 ? -11.430 -1.172 3.517 1.00 97.06 72 TYR A C 1
ATOM 542 O O . TYR A 1 72 ? -12.482 -0.945 2.911 1.00 97.06 72 TYR A O 1
ATOM 550 N N . LEU A 1 73 ? -10.240 -0.747 3.102 1.00 96.19 73 LEU A N 1
ATOM 551 C CA . LEU A 1 73 ? -10.001 -0.202 1.776 1.00 96.19 73 LEU A CA 1
ATOM 552 C C . LEU A 1 73 ? -9.190 -1.222 0.977 1.00 96.19 73 LEU A C 1
ATOM 554 O O . LEU A 1 73 ? -8.128 -1.656 1.421 1.00 96.19 73 LEU A O 1
ATOM 558 N N . VAL A 1 74 ? -9.706 -1.613 -0.181 1.00 96.44 74 VAL A N 1
ATOM 559 C CA . VAL A 1 74 ? -9.026 -2.492 -1.130 1.00 96.44 74 VAL A CA 1
ATOM 560 C C . VAL A 1 74 ? -8.348 -1.623 -2.174 1.00 96.44 74 VAL A C 1
ATOM 562 O O . VAL A 1 74 ? -8.988 -0.769 -2.791 1.00 96.44 74 VAL A O 1
ATOM 565 N N . LEU A 1 75 ? -7.050 -1.853 -2.347 1.00 96.81 75 LEU A N 1
ATOM 566 C CA . LEU A 1 75 ? -6.192 -1.161 -3.300 1.00 96.81 75 LEU A CA 1
ATOM 567 C C . LEU A 1 75 ? -5.688 -2.172 -4.326 1.00 96.81 75 LEU A C 1
ATOM 569 O O . LEU A 1 75 ? -5.344 -3.298 -3.962 1.00 96.81 75 LEU A O 1
ATOM 573 N N . ILE A 1 76 ? -5.625 -1.765 -5.590 1.00 95.75 76 ILE A N 1
ATOM 574 C CA . ILE A 1 76 ? -5.104 -2.586 -6.683 1.00 95.75 76 ILE A CA 1
ATOM 575 C C . ILE A 1 76 ? -4.113 -1.734 -7.467 1.00 95.75 76 ILE A C 1
ATOM 577 O O . ILE A 1 76 ? -4.391 -0.576 -7.774 1.00 95.75 76 ILE A O 1
ATOM 581 N N . SER A 1 77 ? -2.964 -2.326 -7.777 1.00 96.56 77 SER A N 1
ATOM 582 C CA . SER A 1 77 ? -1.904 -1.705 -8.563 1.00 96.56 77 SER A CA 1
ATOM 583 C C . SER A 1 77 ? -1.271 -2.746 -9.474 1.00 96.56 77 SER A C 1
ATOM 585 O O . SER A 1 77 ? -1.095 -3.898 -9.069 1.00 96.56 77 SER A O 1
ATOM 587 N N . CYS A 1 78 ? -0.912 -2.348 -10.689 1.00 97.50 78 CYS A N 1
ATOM 588 C CA . CYS A 1 78 ? -0.180 -3.183 -11.635 1.00 97.50 78 CYS A CA 1
ATOM 589 C C . CYS A 1 78 ? 1.093 -2.490 -12.121 1.00 97.50 78 CYS A C 1
ATOM 591 O O . CYS A 1 78 ? 1.292 -1.284 -11.942 1.00 97.50 78 CYS A O 1
ATOM 593 N N . LYS A 1 79 ? 1.987 -3.274 -12.728 1.00 98.12 79 LYS A N 1
ATOM 594 C CA . LYS A 1 79 ? 3.239 -2.764 -13.278 1.00 98.12 79 LYS A CA 1
ATOM 595 C C . LYS A 1 79 ? 2.933 -1.789 -14.425 1.00 98.12 79 LYS A C 1
ATOM 597 O O . LYS A 1 79 ? 2.247 -2.179 -15.371 1.00 98.12 79 LYS A O 1
ATOM 602 N N . PRO A 1 80 ? 3.471 -0.558 -14.399 1.00 97.88 80 PRO A N 1
ATOM 603 C CA . PRO A 1 80 ? 3.229 0.405 -15.464 1.00 97.88 80 PRO A CA 1
ATOM 604 C C . PRO A 1 80 ? 3.614 -0.153 -16.837 1.00 97.88 80 PRO A C 1
ATOM 606 O O . PRO A 1 80 ? 4.689 -0.734 -16.996 1.00 97.88 80 PRO A O 1
ATOM 609 N N . HIS A 1 81 ? 2.731 0.051 -17.820 1.00 96.19 81 HIS A N 1
ATOM 610 C CA . HIS A 1 81 ? 2.881 -0.395 -19.216 1.00 96.19 81 HIS A CA 1
ATOM 611 C C . HIS A 1 81 ? 2.924 -1.920 -19.426 1.00 96.19 81 HIS A C 1
ATOM 613 O O . HIS A 1 81 ? 3.217 -2.371 -20.529 1.00 96.19 81 HIS A O 1
ATOM 619 N N . ASP A 1 82 ? 2.618 -2.698 -18.388 1.00 97.19 82 ASP A N 1
ATOM 620 C CA . ASP A 1 82 ? 2.664 -4.164 -18.383 1.00 97.19 82 ASP A CA 1
ATOM 621 C C . ASP A 1 82 ? 1.547 -4.718 -17.475 1.00 97.19 82 ASP A C 1
ATOM 623 O O . ASP A 1 82 ? 1.743 -5.629 -16.669 1.00 97.19 82 ASP A O 1
ATOM 627 N N . CYS A 1 83 ? 0.374 -4.078 -17.544 1.00 91.25 83 CYS A N 1
ATOM 628 C CA . CYS A 1 83 ? -0.841 -4.519 -16.866 1.00 91.25 83 CYS A CA 1
ATOM 629 C C . CYS A 1 83 ? -1.558 -5.524 -17.775 1.00 91.25 83 CYS A C 1
ATOM 631 O O . CYS A 1 83 ? -2.103 -5.127 -18.807 1.00 91.25 83 CYS A O 1
ATOM 633 N N . GLY A 1 84 ? -1.483 -6.808 -17.415 1.00 81.25 84 GLY A N 1
ATOM 634 C CA . GLY A 1 84 ? -2.139 -7.924 -18.109 1.00 81.25 84 GLY A CA 1
ATOM 635 C C . GLY A 1 84 ? -3.540 -8.226 -17.601 1.00 81.25 84 GLY A C 1
ATOM 636 O O . GLY A 1 84 ? -3.830 -7.888 -16.431 1.00 81.25 84 GLY A O 1
#

InterPro domains:
  IPR036501 Inhibitor of vertebrate lysozyme superfamily [G3DSA:3.40.1420.10] (22-84)
  IPR036501 Inhibitor of vertebrate lysozyme superfamily [SSF89872] (24-84)

Radius of gyration: 24.36 Å; chains: 1; bounding box: 67×60×29 Å

Organism: Salmonella enterica (NCBI:txid28901)

Foldseek 3Di:
DDDDDPPPPPPCPDDPPPPPPDPADAQLCLCPPPVRVVVNCVVCVPPPDDPCSNVDFAWDHWDWDADPNRIDIDIDGDHPPPDD

Sequence (84 aa):
MKRTLTALFFSLSGLATSAYAQDELTISKLAVGQDTKAEFQKMTANQHLPLWITQGGTDSQSQKVSIAGKPYLVLISCKPHDCG